Protein AF-A0A0Q7ERC2-F1 (afdb_monomer)

Sequence (101 aa):
MCGACSGQGGGQAQASAAPQGESITAVGCPVAGPTTGCVTIKSGGKVYDLATANPAVDLSRKVGISVTGRAAGEVTACGVKMSDVEVEYLGLECAGAPPAS

Structure (mmCIF, N/CA/C/O backbone):
data_AF-A0A0Q7ERC2-F1
#
_entry.id   AF-A0A0Q7ERC2-F1
#
loop_
_atom_site.group_PDB
_atom_site.id
_atom_site.type_symbol
_atom_site.label_atom_id
_atom_site.label_alt_id
_atom_site.label_comp_id
_atom_site.label_asym_id
_atom_site.label_entity_id
_atom_site.label_seq_id
_atom_site.pdbx_PDB_ins_code
_atom_site.Cartn_x
_atom_site.Cartn_y
_atom_site.Cartn_z
_atom_site.occupancy
_atom_site.B_iso_or_equiv
_atom_site.auth_seq_id
_atom_site.auth_comp_id
_atom_site.auth_asym_id
_atom_site.auth_atom_id
_atom_site.pdbx_PDB_model_num
ATOM 1 N N . MET A 1 1 ? 12.736 21.530 -29.904 1.00 44.84 1 MET A N 1
ATOM 2 C CA . MET A 1 1 ? 11.789 20.492 -29.432 1.00 44.84 1 MET A CA 1
ATOM 3 C C . MET A 1 1 ? 12.373 19.157 -29.886 1.00 44.84 1 MET A C 1
ATOM 5 O O . MET A 1 1 ? 12.556 19.017 -31.079 1.00 44.84 1 MET A O 1
ATOM 9 N N . CYS A 1 2 ? 12.886 18.234 -29.075 1.00 44.56 2 CYS A N 1
ATOM 10 C CA . CYS A 1 2 ? 12.508 17.715 -27.763 1.00 44.56 2 CYS A CA 1
ATOM 11 C C . CYS A 1 2 ? 13.798 17.450 -26.954 1.00 44.56 2 CYS A C 1
ATOM 13 O O . CYS A 1 2 ? 14.770 16.957 -27.521 1.00 44.56 2 CYS A O 1
ATOM 15 N N . GLY A 1 3 ? 13.838 17.836 -25.678 1.00 41.59 3 GLY A N 1
ATOM 16 C CA . GLY A 1 3 ? 15.008 17.678 -24.809 1.00 41.59 3 GLY A CA 1
ATOM 17 C C . GLY A 1 3 ? 14.858 16.512 -23.829 1.00 41.59 3 GLY A C 1
ATOM 18 O O . GLY A 1 3 ? 13.742 16.248 -23.392 1.00 41.59 3 GLY A O 1
ATOM 19 N N . ALA A 1 4 ? 16.011 15.931 -23.461 1.00 50.12 4 ALA A N 1
ATOM 20 C CA . ALA A 1 4 ? 16.270 15.015 -22.334 1.00 50.12 4 ALA A CA 1
ATOM 21 C C . ALA A 1 4 ? 15.722 13.572 -22.512 1.00 50.12 4 ALA A C 1
ATOM 23 O O . ALA A 1 4 ? 14.549 13.388 -22.792 1.00 50.12 4 ALA A O 1
ATOM 24 N N . CYS A 1 5 ? 16.485 12.474 -22.417 1.00 45.22 5 CYS A N 1
ATOM 25 C CA . CYS A 1 5 ? 17.757 12.191 -21.743 1.00 45.22 5 CYS A CA 1
ATOM 26 C C . CYS A 1 5 ? 18.580 11.136 -22.513 1.00 45.22 5 CYS A C 1
ATOM 28 O O . CYS A 1 5 ? 18.069 10.076 -22.870 1.00 45.22 5 CYS A O 1
ATOM 30 N N . SER A 1 6 ? 19.877 11.401 -22.675 1.00 56.78 6 SER A N 1
ATOM 31 C CA . SER A 1 6 ? 20.925 10.402 -22.917 1.00 56.78 6 SER A CA 1
ATOM 32 C C . SER A 1 6 ? 21.265 9.669 -21.611 1.00 56.78 6 SER A C 1
ATOM 34 O O . SER A 1 6 ? 21.352 10.327 -20.578 1.00 56.78 6 SER A O 1
ATOM 36 N N . GLY A 1 7 ? 21.545 8.358 -21.655 1.00 41.34 7 GLY A N 1
ATOM 37 C CA . GLY A 1 7 ? 22.284 7.672 -20.577 1.00 41.34 7 GLY A CA 1
ATOM 38 C C . GLY A 1 7 ? 21.744 6.313 -20.117 1.00 41.34 7 GLY A C 1
ATOM 39 O O . GLY A 1 7 ? 21.059 6.222 -19.113 1.00 41.34 7 GLY A O 1
ATOM 40 N N . GLN A 1 8 ? 22.074 5.264 -20.870 1.00 49.88 8 GLN A N 1
ATOM 41 C CA . GLN A 1 8 ? 22.707 4.018 -20.403 1.00 49.88 8 GLN A CA 1
ATOM 42 C C . GLN A 1 8 ? 22.516 3.562 -18.932 1.00 49.88 8 GLN A C 1
ATOM 44 O O . GLN A 1 8 ? 23.066 4.160 -18.015 1.00 49.88 8 GLN A O 1
ATOM 49 N N . GLY A 1 9 ? 21.927 2.368 -18.759 1.00 39.22 9 GLY A N 1
ATOM 50 C CA . GLY A 1 9 ? 22.342 1.415 -17.717 1.00 39.22 9 GLY A CA 1
ATOM 51 C C . GLY A 1 9 ? 21.302 1.040 -16.652 1.00 39.22 9 GLY A C 1
ATOM 52 O O . GLY A 1 9 ? 21.008 1.828 -15.767 1.00 39.22 9 GLY A O 1
ATOM 53 N N . GLY A 1 10 ? 20.860 -0.224 -16.678 1.00 37.62 10 GLY A N 1
ATOM 54 C CA . GLY A 1 10 ? 20.262 -0.925 -15.532 1.00 37.62 10 GLY A CA 1
ATOM 55 C C . GLY A 1 10 ? 18.740 -0.820 -15.430 1.00 37.62 10 GLY A C 1
ATOM 56 O O . GLY A 1 10 ? 18.188 0.256 -15.251 1.00 37.62 10 GLY A O 1
ATOM 57 N N . GLY A 1 11 ? 18.051 -1.958 -15.544 1.00 41.19 11 GLY A N 1
ATOM 58 C CA . GLY A 1 11 ? 16.593 -2.048 -15.525 1.00 41.19 11 GLY A CA 1
ATOM 59 C C . GLY A 1 11 ? 15.980 -1.497 -14.239 1.00 41.19 11 GLY A C 1
ATOM 60 O O . GLY A 1 11 ? 15.893 -2.191 -13.233 1.00 41.19 11 GLY A O 1
ATOM 61 N N . GLN A 1 12 ? 15.498 -0.263 -14.293 1.00 39.97 12 GLN A N 1
ATOM 62 C CA . GLN A 1 12 ? 14.546 0.260 -13.330 1.00 39.97 12 GLN A CA 1
ATOM 63 C C . GLN A 1 12 ? 13.206 0.271 -14.045 1.00 39.97 12 GLN A C 1
ATOM 65 O O . GLN A 1 12 ? 13.032 0.994 -15.024 1.00 39.97 12 GLN A O 1
ATOM 70 N N . ALA A 1 13 ? 12.284 -0.586 -13.600 1.00 43.62 13 ALA A N 1
ATOM 71 C CA . ALA A 1 13 ? 10.894 -0.520 -14.019 1.00 43.62 13 ALA A CA 1
ATOM 72 C C . ALA A 1 13 ? 10.449 0.936 -13.862 1.00 43.62 13 ALA A C 1
ATOM 74 O O . ALA A 1 13 ? 10.364 1.440 -12.742 1.00 43.62 13 ALA A O 1
ATOM 75 N N . GLN A 1 14 ? 10.271 1.631 -14.987 1.00 45.44 14 GLN A N 1
ATOM 76 C CA . GLN A 1 14 ? 9.842 3.017 -15.002 1.00 45.44 14 GLN A CA 1
ATOM 77 C C . GLN A 1 14 ? 8.440 3.020 -14.407 1.00 45.44 14 GLN A C 1
ATOM 79 O O . GLN A 1 14 ? 7.461 2.730 -15.093 1.00 45.44 14 GLN A O 1
ATOM 84 N N . ALA A 1 15 ? 8.339 3.296 -13.109 1.00 53.88 15 ALA A N 1
ATOM 85 C CA . ALA A 1 15 ? 7.089 3.671 -12.489 1.00 53.88 15 ALA A CA 1
ATOM 86 C C . ALA A 1 15 ? 6.685 4.991 -13.149 1.00 53.88 15 ALA A C 1
ATOM 88 O O . ALA A 1 15 ? 7.079 6.069 -12.723 1.00 53.88 15 ALA A O 1
ATOM 89 N N . SER A 1 16 ? 5.991 4.914 -14.282 1.00 61.00 16 SER A N 1
ATOM 90 C CA . SER A 1 16 ? 5.408 6.094 -14.903 1.00 61.00 16 SER A CA 1
ATOM 91 C C . SER A 1 16 ? 4.325 6.576 -13.948 1.00 61.00 16 SER A C 1
ATOM 93 O O . SER A 1 16 ? 3.379 5.820 -13.678 1.00 61.00 16 SER A O 1
ATOM 95 N N . ALA A 1 17 ? 4.502 7.790 -13.418 1.00 62.28 17 ALA A N 1
ATOM 96 C CA . ALA A 1 17 ? 3.518 8.449 -12.573 1.00 62.28 17 ALA A CA 1
ATOM 97 C C . ALA A 1 17 ? 2.149 8.382 -13.263 1.00 62.28 17 ALA A C 1
ATOM 99 O O . ALA A 1 17 ? 2.031 8.707 -14.446 1.00 62.28 17 ALA A O 1
ATOM 100 N N . ALA A 1 18 ? 1.135 7.895 -12.548 1.00 67.69 18 ALA A N 1
ATOM 101 C CA . ALA A 1 18 ? -0.234 8.000 -13.031 1.00 67.69 18 ALA A CA 1
ATOM 102 C C . ALA A 1 18 ? -0.643 9.490 -13.027 1.00 67.69 18 ALA A C 1
ATOM 104 O O . ALA A 1 18 ? -0.198 10.221 -12.134 1.00 67.69 18 ALA A O 1
ATOM 105 N N . PRO A 1 19 ? -1.442 9.957 -14.003 1.00 74.44 19 PRO A N 1
ATOM 106 C CA . PRO A 1 19 ? -1.953 11.324 -14.032 1.00 74.44 19 PRO A CA 1
ATOM 107 C C . PRO A 1 19 ? -2.582 11.714 -12.692 1.00 74.44 19 PRO A C 1
ATOM 109 O O . PRO A 1 19 ? -3.366 10.950 -12.133 1.00 74.44 19 PRO A O 1
ATOM 112 N N . GLN A 1 20 ? -2.253 12.897 -12.168 1.00 81.50 20 GLN A N 1
ATOM 113 C CA . GLN A 1 20 ? -2.802 13.360 -10.892 1.00 81.50 20 GLN A CA 1
ATOM 114 C C . GLN A 1 20 ? -4.340 13.334 -10.907 1.00 81.50 20 GLN A C 1
ATOM 116 O O . GLN A 1 20 ? -4.970 13.815 -11.848 1.00 81.50 20 GLN A O 1
ATOM 121 N N . GLY A 1 21 ? -4.943 12.805 -9.842 1.00 79.12 21 GLY A N 1
ATOM 122 C CA . GLY A 1 21 ? -6.393 12.722 -9.670 1.00 79.12 21 GLY A CA 1
ATOM 123 C C . GLY A 1 21 ? -7.051 11.503 -10.321 1.00 79.12 21 GLY A C 1
ATOM 124 O O . GLY A 1 21 ? -8.243 11.289 -10.082 1.00 79.12 21 GLY A O 1
ATOM 125 N N . GLU A 1 22 ? -6.302 10.695 -11.081 1.00 85.19 22 GLU A N 1
ATOM 126 C CA . GLU A 1 22 ? -6.780 9.427 -11.639 1.00 85.19 22 GLU A CA 1
ATOM 127 C C . GLU A 1 22 ? -7.196 8.470 -10.518 1.00 85.19 22 GLU A C 1
ATOM 129 O O . GLU A 1 22 ? -6.444 8.251 -9.566 1.00 85.19 22 GLU A O 1
ATOM 134 N N . SER A 1 23 ? -8.400 7.907 -10.628 1.00 87.69 23 SER A N 1
ATOM 135 C CA . SER A 1 23 ? -8.892 6.893 -9.699 1.00 87.69 23 SER A CA 1
ATOM 136 C C . SER A 1 23 ? -8.114 5.596 -9.883 1.00 87.69 23 SER A C 1
ATOM 138 O O . SER A 1 23 ? -8.123 4.999 -10.957 1.00 87.69 23 SER A O 1
ATOM 140 N N . ILE A 1 24 ? -7.465 5.149 -8.815 1.00 88.00 24 ILE A N 1
ATOM 141 C CA . ILE A 1 24 ? -6.715 3.902 -8.767 1.00 88.00 24 ILE A CA 1
ATOM 142 C C . ILE A 1 24 ? -7.529 2.890 -7.970 1.00 88.00 24 ILE A C 1
ATOM 144 O O . ILE A 1 24 ? -7.966 3.170 -6.853 1.00 88.00 24 ILE A O 1
ATOM 148 N N . THR A 1 25 ? -7.666 1.690 -8.523 1.00 90.38 25 THR A N 1
ATOM 149 C CA . THR A 1 25 ? -8.102 0.505 -7.785 1.00 90.38 25 THR A CA 1
ATOM 150 C C . THR A 1 25 ? -7.035 -0.569 -7.943 1.00 90.38 25 THR A C 1
ATOM 152 O O . THR A 1 25 ? -6.742 -1.015 -9.054 1.00 90.38 25 THR A O 1
ATOM 155 N N . ALA A 1 26 ? -6.417 -0.960 -6.835 1.00 89.31 26 ALA A N 1
ATOM 156 C CA . ALA A 1 26 ? -5.365 -1.962 -6.795 1.00 89.31 26 ALA A CA 1
ATOM 157 C C . ALA A 1 26 ? -5.788 -3.106 -5.879 1.00 89.31 26 ALA A C 1
ATOM 159 O O . ALA A 1 26 ? -6.000 -2.906 -4.690 1.00 89.31 26 ALA A O 1
ATOM 160 N N . VAL A 1 27 ? -5.890 -4.311 -6.434 1.00 90.62 27 VAL A N 1
ATOM 161 C CA . VAL A 1 27 ? -6.234 -5.516 -5.677 1.00 90.62 27 VAL A CA 1
ATOM 162 C C . VAL A 1 27 ? -5.051 -6.464 -5.705 1.00 90.62 27 VAL A C 1
ATOM 164 O O . VAL A 1 27 ? -4.506 -6.751 -6.770 1.00 90.62 27 VAL A O 1
ATOM 167 N N . GLY A 1 28 ? -4.645 -6.949 -4.538 1.00 89.81 28 GLY A N 1
ATOM 168 C CA . GLY A 1 28 ? -3.476 -7.805 -4.436 1.00 89.81 28 GLY A CA 1
ATOM 169 C C . GLY A 1 28 ? -2.934 -7.933 -3.024 1.00 89.81 28 GLY A C 1
ATOM 170 O O . GLY A 1 28 ? -3.522 -7.479 -2.044 1.00 89.81 28 GLY A O 1
ATOM 171 N N . CYS A 1 29 ? -1.784 -8.585 -2.934 1.00 89.88 29 CYS A N 1
ATOM 172 C CA . CYS A 1 29 ? -1.106 -8.814 -1.673 1.00 89.88 29 CYS A CA 1
ATOM 173 C C . CYS A 1 29 ? -0.201 -7.635 -1.329 1.00 89.88 29 CYS A C 1
ATOM 175 O O . CYS A 1 29 ? 0.700 -7.327 -2.118 1.00 89.88 29 CYS A O 1
ATOM 177 N N . PRO A 1 30 ? -0.411 -6.980 -0.174 1.00 90.00 30 PRO A N 1
ATOM 178 C CA . PRO A 1 30 ? 0.506 -5.953 0.267 1.00 90.00 30 PRO A CA 1
ATOM 179 C C . PRO A 1 30 ? 1.816 -6.605 0.706 1.00 90.00 30 PRO A C 1
ATOM 181 O O . PRO A 1 30 ? 1.832 -7.673 1.322 1.00 90.00 30 PRO A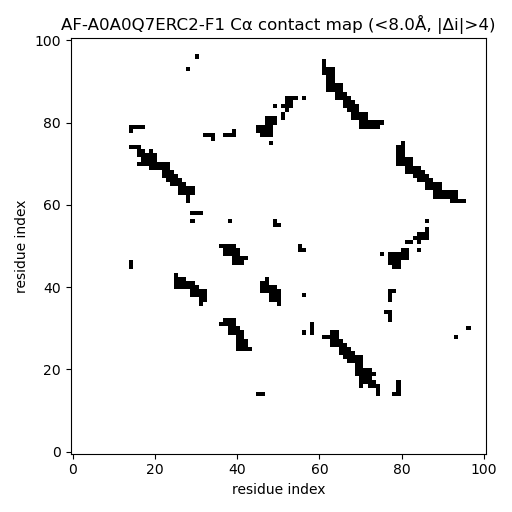 O 1
ATOM 184 N N . VAL A 1 31 ? 2.926 -5.958 0.379 1.00 88.69 31 VAL A N 1
ATOM 185 C CA . VAL A 1 31 ? 4.270 -6.401 0.743 1.00 88.69 31 VAL A CA 1
ATOM 186 C C . VAL A 1 31 ? 5.072 -5.225 1.273 1.00 88.69 31 VAL A C 1
ATOM 188 O O . VAL A 1 31 ? 4.875 -4.078 0.858 1.00 88.69 31 VAL A O 1
ATOM 191 N N . ALA A 1 32 ? 6.009 -5.521 2.173 1.00 85.31 32 ALA A N 1
ATOM 192 C CA . ALA A 1 32 ? 7.030 -4.556 2.538 1.00 85.31 32 ALA A CA 1
ATOM 193 C C . ALA A 1 32 ? 7.829 -4.197 1.276 1.00 85.31 32 ALA A C 1
ATOM 195 O O . ALA A 1 32 ? 8.306 -5.075 0.553 1.00 85.31 32 ALA A O 1
ATOM 196 N N . GLY A 1 33 ? 7.908 -2.904 0.981 1.00 77.81 33 GLY A N 1
ATOM 197 C CA . GLY A 1 33 ? 8.691 -2.383 -0.125 1.00 77.81 33 GLY A CA 1
ATOM 198 C C . GLY A 1 33 ? 10.197 -2.556 0.109 1.00 77.81 33 GLY A C 1
ATOM 199 O O . GLY A 1 33 ? 10.629 -2.948 1.194 1.00 77.81 33 GLY A O 1
ATOM 200 N N . PRO A 1 34 ? 11.020 -2.241 -0.904 1.00 68.50 34 PRO A N 1
ATOM 201 C CA . PRO A 1 34 ? 12.474 -2.414 -0.836 1.00 68.50 34 PRO A CA 1
ATOM 202 C C . PRO A 1 34 ? 13.154 -1.480 0.178 1.00 68.50 34 PRO A C 1
ATOM 204 O O . PRO A 1 34 ? 14.263 -1.763 0.624 1.00 68.50 34 PRO A O 1
ATOM 207 N N . THR A 1 35 ? 12.494 -0.380 0.548 1.00 75.81 35 THR A N 1
ATOM 20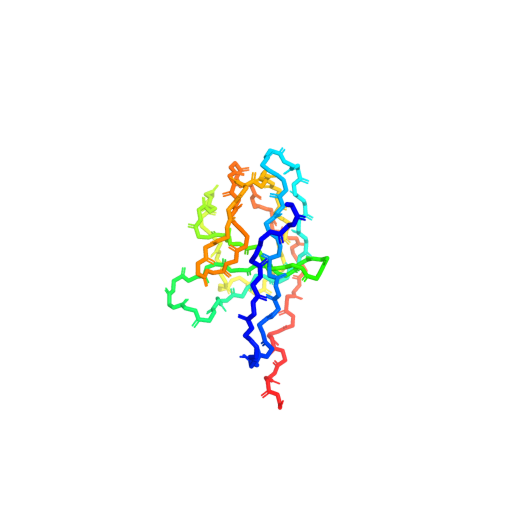8 C CA . THR A 1 35 ? 12.974 0.583 1.543 1.00 75.81 35 THR A CA 1
ATOM 209 C C . THR A 1 35 ? 12.233 0.376 2.864 1.00 75.81 35 THR A C 1
ATOM 211 O O . THR A 1 35 ? 11.019 0.161 2.883 1.00 75.81 35 THR A O 1
ATOM 214 N N . THR A 1 36 ? 12.956 0.463 3.982 1.00 76.94 36 THR A N 1
ATOM 215 C CA . THR A 1 36 ? 12.396 0.321 5.332 1.00 76.94 36 THR A CA 1
ATOM 216 C C . THR A 1 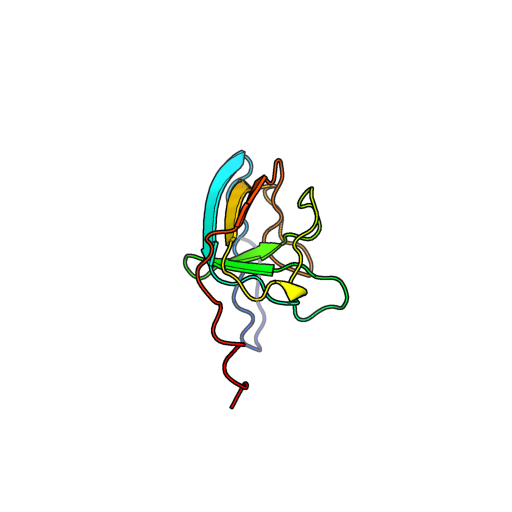36 ? 11.213 1.267 5.545 1.00 76.94 36 THR A C 1
ATOM 218 O O . THR A 1 36 ? 11.335 2.472 5.345 1.00 76.94 36 THR A O 1
ATOM 221 N N . GLY A 1 37 ? 10.073 0.717 5.972 1.00 78.81 37 GLY A N 1
ATOM 222 C CA . GLY A 1 37 ? 8.839 1.476 6.205 1.00 78.81 37 GLY A CA 1
ATOM 223 C C . GLY A 1 37 ? 7.924 1.619 4.983 1.00 78.81 37 GLY A C 1
ATOM 224 O O . GLY A 1 37 ? 6.819 2.132 5.129 1.00 78.81 37 GLY A O 1
ATOM 225 N N . CYS A 1 38 ? 8.323 1.137 3.800 1.00 85.56 38 CYS A N 1
ATOM 226 C CA . CYS A 1 38 ? 7.451 1.164 2.627 1.00 85.56 38 CYS A CA 1
ATOM 227 C C . CYS A 1 38 ? 6.347 0.099 2.699 1.00 85.56 38 CYS A C 1
ATOM 229 O O . CYS A 1 38 ? 6.607 -1.102 2.644 1.00 85.56 38 CYS A O 1
ATOM 231 N N . VAL A 1 39 ? 5.111 0.586 2.741 1.00 90.38 39 VAL A N 1
ATOM 232 C CA . VAL A 1 39 ? 3.853 -0.050 2.325 1.00 90.38 39 VAL A CA 1
ATOM 233 C C . VAL A 1 39 ? 3.721 -0.238 0.809 1.00 90.38 39 VAL A C 1
ATOM 235 O O . VAL A 1 39 ? 3.564 0.800 0.182 1.00 90.38 39 VAL A O 1
ATOM 238 N N . THR A 1 40 ? 3.767 -1.408 0.154 1.00 91.25 40 THR A N 1
ATOM 239 C CA . THR A 1 40 ? 3.478 -1.441 -1.305 1.00 91.25 40 THR A CA 1
ATOM 240 C C . THR A 1 40 ? 2.501 -2.518 -1.751 1.00 91.25 40 THR A C 1
ATOM 242 O O . THR A 1 40 ? 2.429 -3.596 -1.166 1.00 91.25 40 THR A O 1
ATOM 245 N N . ILE A 1 41 ? 1.775 -2.234 -2.835 1.00 89.81 41 ILE A N 1
ATOM 246 C CA . ILE A 1 41 ? 0.941 -3.197 -3.563 1.00 89.81 41 ILE A CA 1
ATOM 247 C C . ILE A 1 41 ? 1.255 -3.143 -5.058 1.00 89.81 41 ILE A C 1
ATOM 249 O O . ILE A 1 41 ? 1.462 -2.071 -5.631 1.00 89.81 41 ILE A O 1
ATOM 253 N N . LYS A 1 42 ? 1.295 -4.313 -5.698 1.00 88.44 42 LYS A N 1
ATOM 254 C CA . LYS A 1 42 ? 1.454 -4.437 -7.150 1.00 88.44 42 LYS A CA 1
ATOM 255 C C . LYS A 1 42 ? 0.100 -4.685 -7.796 1.00 88.44 42 LYS A C 1
ATOM 257 O O . LYS A 1 42 ? -0.572 -5.647 -7.445 1.00 88.44 42 LYS A O 1
ATOM 262 N N . SER A 1 43 ? -0.266 -3.853 -8.763 1.00 84.12 43 SER A N 1
ATOM 263 C CA . SER A 1 43 ? -1.466 -4.038 -9.585 1.00 84.12 43 SER A CA 1
ATOM 264 C C . SER A 1 43 ? -1.224 -3.472 -10.981 1.00 84.12 43 SER A C 1
ATOM 266 O O . SER A 1 43 ? -0.556 -2.449 -11.128 1.00 84.12 43 SER A O 1
ATOM 268 N N . GLY A 1 44 ? -1.707 -4.157 -12.022 1.00 77.44 44 GLY A N 1
ATOM 269 C CA . GLY A 1 44 ? -1.611 -3.673 -13.407 1.00 77.44 44 GLY A CA 1
ATOM 270 C C . GLY A 1 44 ? -0.184 -3.358 -13.886 1.00 77.44 44 GLY A C 1
ATOM 271 O O . GLY A 1 44 ? 0.006 -2.455 -14.695 1.00 77.44 44 GLY A O 1
ATOM 272 N N . GLY A 1 45 ? 0.833 -4.044 -13.349 1.00 81.25 45 GLY A N 1
ATOM 273 C CA . GLY A 1 45 ? 2.246 -3.798 -13.674 1.00 81.25 45 GLY A CA 1
ATOM 274 C C . GLY A 1 45 ? 2.871 -2.569 -12.998 1.00 81.25 45 GLY A C 1
ATOM 275 O O . GLY A 1 45 ? 4.034 -2.266 -13.257 1.00 81.25 45 GLY A O 1
ATOM 276 N N . LYS A 1 46 ? 2.141 -1.875 -12.118 1.00 83.81 46 LYS A N 1
ATOM 277 C CA . LYS A 1 46 ? 2.629 -0.736 -11.326 1.00 83.81 46 LYS A CA 1
ATOM 278 C C . LYS A 1 46 ? 2.763 -1.114 -9.850 1.00 83.81 46 LYS A C 1
ATOM 280 O O . LYS A 1 46 ? 2.077 -2.009 -9.358 1.00 83.81 46 LYS A O 1
ATOM 285 N N . VAL A 1 47 ? 3.668 -0.425 -9.157 1.00 88.69 47 VAL A N 1
ATOM 286 C CA . VAL A 1 47 ? 3.843 -0.501 -7.700 1.00 88.69 47 VAL A CA 1
ATOM 287 C C . VAL A 1 47 ? 3.264 0.773 -7.104 1.00 88.69 47 VAL A C 1
ATOM 289 O O . VAL A 1 47 ? 3.671 1.865 -7.504 1.00 88.69 47 VAL A O 1
ATOM 292 N N . TYR A 1 48 ? 2.341 0.632 -6.164 1.00 88.62 48 TYR A N 1
ATOM 293 C CA . TYR A 1 48 ? 1.710 1.750 -5.473 1.00 88.62 48 TYR A CA 1
ATOM 294 C C . TYR A 1 48 ? 2.213 1.842 -4.040 1.00 88.62 48 TYR A C 1
ATOM 296 O O . TYR A 1 48 ? 2.343 0.821 -3.361 1.00 88.62 48 TYR A O 1
ATOM 304 N N . ASP A 1 49 ? 2.500 3.066 -3.612 1.00 90.38 49 ASP A N 1
ATOM 305 C CA . ASP A 1 49 ? 2.927 3.396 -2.260 1.00 90.38 49 ASP A CA 1
ATOM 306 C C . ASP A 1 49 ? 1.707 3.578 -1.350 1.00 90.38 49 ASP A C 1
ATOM 308 O O . ASP A 1 49 ? 0.863 4.447 -1.575 1.00 90.38 49 ASP A O 1
ATOM 312 N N . LEU A 1 50 ? 1.638 2.740 -0.320 1.00 89.50 50 LEU A N 1
ATOM 313 C CA . LEU A 1 50 ? 0.598 2.702 0.703 1.00 89.50 50 LEU A CA 1
ATOM 314 C C . LEU A 1 50 ? 1.081 3.271 2.041 1.00 89.50 50 LEU A C 1
ATOM 316 O O . LEU A 1 50 ? 0.386 3.121 3.044 1.00 89.50 50 LEU A O 1
ATOM 320 N N . ALA A 1 51 ? 2.252 3.915 2.098 1.00 84.38 51 ALA A N 1
ATOM 321 C CA . ALA A 1 51 ? 2.758 4.526 3.330 1.00 84.38 51 ALA A CA 1
ATOM 322 C C . ALA A 1 51 ? 1.806 5.594 3.906 1.00 84.38 51 ALA A C 1
ATOM 324 O O . ALA A 1 51 ? 1.825 5.855 5.106 1.00 84.38 51 ALA A O 1
ATOM 325 N N . THR A 1 52 ? 0.963 6.198 3.064 1.00 82.19 52 THR A N 1
ATOM 326 C CA . THR A 1 52 ? -0.048 7.199 3.441 1.00 82.19 52 THR A CA 1
ATOM 327 C C . THR A 1 52 ? -1.438 6.611 3.700 1.00 82.19 52 THR A C 1
ATOM 329 O O . THR A 1 52 ? -2.363 7.371 3.990 1.00 82.19 52 THR A O 1
ATOM 332 N N . ALA A 1 53 ? -1.614 5.289 3.596 1.00 85.62 53 ALA A N 1
ATOM 333 C CA . ALA A 1 53 ? -2.894 4.640 3.859 1.00 85.62 53 ALA A CA 1
ATOM 334 C C . ALA A 1 53 ? -3.318 4.821 5.322 1.00 85.62 53 ALA A C 1
ATOM 336 O O . ALA A 1 53 ? -2.510 4.653 6.239 1.00 85.62 53 ALA A O 1
ATOM 337 N N . ASN A 1 54 ? -4.594 5.142 5.540 1.00 81.00 54 ASN A N 1
ATOM 338 C CA . ASN A 1 54 ? -5.168 5.274 6.872 1.00 81.00 54 ASN A CA 1
ATOM 339 C C . ASN A 1 54 ? -6.506 4.511 6.950 1.00 81.00 54 ASN A C 1
ATOM 341 O O . ASN A 1 54 ? -7.450 4.908 6.270 1.00 81.00 54 ASN A O 1
ATOM 345 N N . PRO A 1 55 ? -6.620 3.450 7.771 1.00 83.00 55 PRO A N 1
ATOM 346 C CA . PRO A 1 55 ? -5.585 2.912 8.658 1.00 83.00 55 PRO A CA 1
ATOM 347 C C . PRO A 1 55 ? -4.393 2.319 7.891 1.00 83.00 55 PRO A C 1
ATOM 349 O O . PRO A 1 55 ? -4.530 1.871 6.753 1.00 83.00 55 PRO A O 1
ATOM 352 N N . ALA A 1 56 ? -3.218 2.313 8.530 1.00 87.19 56 ALA A N 1
ATOM 353 C CA . ALA A 1 56 ? -2.017 1.715 7.954 1.00 87.19 56 ALA A CA 1
ATOM 354 C C . ALA A 1 56 ? -2.241 0.226 7.639 1.00 87.19 56 ALA A C 1
ATOM 356 O O . ALA A 1 56 ? -2.932 -0.491 8.369 1.00 87.19 56 ALA A O 1
ATOM 357 N N . VAL A 1 57 ? -1.639 -0.244 6.548 1.00 88.81 57 VAL A N 1
ATOM 358 C CA . VAL A 1 57 ? -1.771 -1.635 6.106 1.00 88.81 57 VAL A CA 1
ATOM 359 C C . VAL A 1 57 ? -1.027 -2.569 7.059 1.00 88.81 57 VAL A C 1
ATOM 361 O O . VAL A 1 57 ? 0.185 -2.454 7.237 1.00 88.81 57 VAL A O 1
ATOM 364 N N . ASP A 1 58 ? -1.740 -3.540 7.624 1.00 88.88 58 ASP A N 1
ATOM 365 C CA . ASP A 1 58 ? -1.181 -4.568 8.493 1.00 88.88 58 ASP A CA 1
ATOM 366 C C . ASP A 1 58 ? -0.793 -5.811 7.683 1.00 88.88 58 ASP A C 1
ATOM 368 O O . ASP A 1 58 ? -1.622 -6.654 7.325 1.00 88.88 58 ASP A O 1
ATOM 372 N N . LEU A 1 59 ? 0.509 -5.932 7.423 1.00 86.19 59 LEU A N 1
ATOM 373 C CA . LEU A 1 59 ? 1.106 -7.075 6.730 1.00 86.19 59 LEU A CA 1
ATOM 374 C C . LEU A 1 59 ? 1.012 -8.382 7.537 1.00 86.19 59 LEU A C 1
ATOM 376 O O . LEU A 1 59 ? 1.078 -9.470 6.959 1.00 86.19 5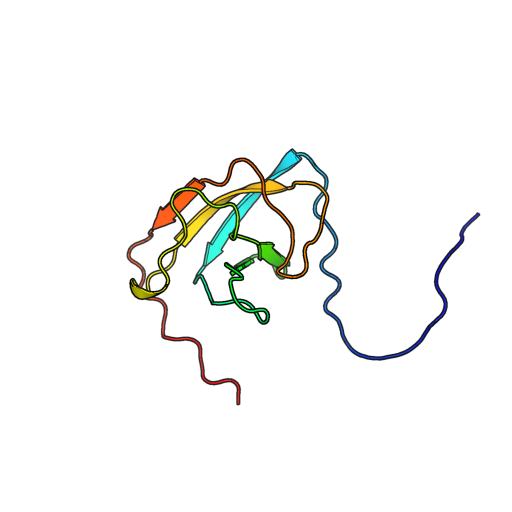9 LEU A O 1
ATOM 380 N N . SER A 1 60 ? 0.824 -8.304 8.856 1.00 86.19 60 SER A N 1
ATOM 381 C CA . SER A 1 60 ? 0.752 -9.472 9.747 1.00 86.19 60 SER A CA 1
ATOM 382 C C . SER A 1 60 ? -0.488 -10.319 9.485 1.00 86.19 60 SER A C 1
ATOM 384 O O . SER A 1 60 ? -0.497 -11.512 9.790 1.00 86.19 60 SER A O 1
ATOM 386 N N . ARG A 1 61 ? -1.522 -9.721 8.880 1.00 86.19 61 ARG A N 1
ATOM 387 C CA . ARG A 1 61 ? -2.767 -10.410 8.530 1.00 86.19 61 ARG A CA 1
ATOM 388 C C . ARG A 1 61 ? -2.593 -11.434 7.419 1.00 86.19 61 ARG A C 1
ATOM 390 O O . ARG A 1 61 ? -3.421 -12.329 7.326 1.00 86.19 61 ARG A O 1
ATOM 397 N N . LYS A 1 62 ? -1.552 -11.306 6.586 1.00 86.25 62 LYS A N 1
ATOM 398 C CA . LYS A 1 62 ? -1.273 -12.211 5.454 1.00 86.25 62 LYS A CA 1
ATOM 399 C C . LYS A 1 62 ? -2.479 -12.434 4.529 1.00 86.25 62 LYS A C 1
ATOM 401 O O . LYS A 1 62 ? -2.625 -13.504 3.947 1.00 86.25 62 LYS A O 1
ATOM 406 N N . VAL A 1 63 ? -3.330 -11.423 4.369 1.00 90.31 63 VAL A N 1
ATOM 407 C CA . VAL A 1 63 ? -4.464 -11.455 3.437 1.00 90.31 63 VAL A CA 1
ATOM 408 C C . VAL A 1 63 ? -4.334 -10.359 2.388 1.00 90.31 63 VAL A C 1
ATOM 410 O O . VAL A 1 63 ? -3.677 -9.341 2.609 1.00 90.31 63 VAL A O 1
ATOM 413 N N . GLY A 1 64 ? -4.972 -10.580 1.245 1.00 90.25 64 GLY A N 1
ATOM 414 C CA . GLY A 1 64 ? -5.065 -9.619 0.163 1.00 90.25 64 GLY A CA 1
ATOM 415 C C . GLY A 1 64 ? -5.890 -8.412 0.577 1.00 90.25 64 GLY A C 1
ATOM 416 O O . GLY A 1 64 ? -6.816 -8.511 1.389 1.00 90.25 64 GLY A O 1
ATOM 417 N N . ILE A 1 65 ? -5.554 -7.275 -0.014 1.00 92.50 65 ILE A N 1
ATOM 418 C CA . ILE A 1 65 ? -6.287 -6.029 0.147 1.00 92.50 65 ILE A CA 1
ATOM 419 C C . ILE A 1 65 ? -6.781 -5.533 -1.208 1.00 92.50 65 ILE A C 1
ATOM 421 O O . ILE A 1 65 ? -6.158 -5.771 -2.247 1.00 92.50 65 ILE A O 1
ATOM 425 N N . SER A 1 66 ? -7.905 -4.837 -1.176 1.00 91.56 66 SER A N 1
ATOM 426 C CA . SER A 1 66 ? -8.335 -3.909 -2.205 1.00 91.56 66 SER A CA 1
ATOM 427 C C . SER A 1 66 ? -8.010 -2.511 -1.710 1.00 91.56 66 SER A C 1
ATOM 429 O O . SER A 1 66 ? -8.389 -2.135 -0.602 1.00 91.56 66 SER A O 1
ATOM 431 N N . VAL A 1 67 ? -7.272 -1.760 -2.511 1.00 91.81 67 VAL A N 1
ATOM 432 C CA . VAL A 1 67 ? -6.956 -0.366 -2.244 1.00 91.81 67 VAL A CA 1
ATOM 433 C C . VAL A 1 67 ? -7.621 0.489 -3.297 1.00 91.81 67 VAL A C 1
ATOM 435 O O . VAL A 1 67 ? -7.425 0.275 -4.497 1.00 91.81 67 VAL A O 1
ATOM 438 N N . THR A 1 68 ? -8.350 1.494 -2.845 1.00 91.88 68 THR A N 1
ATOM 439 C CA . THR A 1 68 ? -8.894 2.555 -3.685 1.00 91.88 68 THR A CA 1
ATOM 440 C C . THR A 1 68 ? -8.281 3.882 -3.285 1.00 91.88 68 THR A C 1
ATOM 442 O O . THR A 1 68 ? -8.005 4.132 -2.119 1.00 91.88 68 THR A O 1
ATOM 445 N N . GLY A 1 69 ? -8.016 4.740 -4.259 1.00 91.25 69 GLY A N 1
ATOM 446 C CA . GLY A 1 69 ? -7.507 6.079 -3.991 1.00 91.25 69 GLY A CA 1
ATOM 447 C C . GLY A 1 69 ? -7.307 6.859 -5.273 1.00 91.25 69 GLY A C 1
ATOM 448 O O . GLY A 1 69 ? -7.801 6.475 -6.338 1.00 91.25 69 GLY A O 1
ATOM 449 N N . ARG A 1 70 ? -6.568 7.959 -5.187 1.00 89.88 70 ARG A N 1
ATOM 450 C CA . ARG A 1 70 ? -6.228 8.792 -6.341 1.00 89.88 70 ARG A CA 1
ATOM 451 C C . ARG A 1 70 ? -4.729 8.869 -6.533 1.00 89.88 70 ARG A C 1
ATOM 453 O O . ARG A 1 70 ? -3.973 8.930 -5.569 1.00 89.88 70 ARG A O 1
ATOM 460 N N . ALA A 1 71 ? -4.288 8.894 -7.781 1.00 87.06 71 ALA A N 1
ATOM 461 C CA . ALA A 1 71 ? -2.896 9.162 -8.098 1.00 87.06 71 ALA A CA 1
ATOM 462 C C . ALA A 1 71 ? -2.527 10.580 -7.644 1.00 87.06 71 ALA A C 1
ATOM 464 O O . ALA A 1 71 ? -3.184 11.550 -8.025 1.00 87.06 71 ALA A O 1
ATOM 465 N N . ALA A 1 72 ? -1.441 10.723 -6.889 1.00 85.88 72 ALA A N 1
ATOM 466 C CA . ALA A 1 72 ? -0.940 12.039 -6.497 1.00 85.88 72 ALA A CA 1
ATOM 467 C C . ALA A 1 72 ? -0.157 12.743 -7.627 1.00 85.88 72 ALA A C 1
ATOM 469 O O . ALA A 1 72 ? 0.241 13.891 -7.472 1.00 85.88 72 ALA A O 1
ATOM 470 N N . GLY A 1 73 ? 0.066 12.075 -8.768 1.00 83.25 73 GLY A N 1
ATOM 471 C CA . GLY A 1 73 ? 0.877 12.605 -9.871 1.00 83.25 73 GLY A CA 1
ATOM 472 C C . GLY A 1 73 ? 2.387 12.507 -9.642 1.00 83.25 73 GLY A C 1
ATOM 473 O O . GLY A 1 73 ? 3.162 13.042 -10.428 1.00 83.25 73 GLY A O 1
ATOM 474 N N . GLU A 1 74 ? 2.814 11.816 -8.584 1.00 84.38 74 GLU A N 1
ATOM 475 C CA . GLU A 1 74 ? 4.215 11.687 -8.187 1.00 84.38 74 GLU A CA 1
ATOM 476 C C . GLU A 1 74 ? 4.577 10.238 -7.835 1.00 84.38 74 GLU A C 1
ATOM 478 O O . GLU A 1 74 ? 3.720 9.405 -7.526 1.00 84.38 74 GLU A O 1
ATOM 483 N N . VAL A 1 75 ? 5.870 9.929 -7.897 1.00 86.12 75 VAL A N 1
ATOM 484 C CA . VAL A 1 75 ? 6.435 8.620 -7.552 1.00 86.12 75 VAL A CA 1
ATOM 485 C C . VAL A 1 75 ? 7.421 8.831 -6.413 1.00 86.12 75 VAL A C 1
ATOM 487 O O . VAL A 1 75 ? 8.360 9.616 -6.542 1.00 86.12 75 VAL A O 1
ATOM 490 N N . THR A 1 76 ? 7.190 8.158 -5.291 1.00 85.75 76 THR A N 1
ATOM 491 C CA . THR A 1 76 ? 8.089 8.153 -4.136 1.00 85.75 76 THR A CA 1
ATOM 492 C C . THR A 1 76 ? 9.173 7.086 -4.298 1.00 85.75 76 THR A C 1
ATOM 494 O O . THR A 1 76 ? 9.173 6.293 -5.240 1.00 85.75 76 THR A O 1
ATOM 497 N N . ALA A 1 77 ? 10.081 7.007 -3.323 1.00 84.00 77 ALA A N 1
ATOM 498 C CA . ALA A 1 77 ? 11.041 5.909 -3.224 1.00 84.00 77 ALA A CA 1
ATOM 499 C C . ALA A 1 77 ? 10.381 4.522 -3.042 1.00 84.00 77 ALA A C 1
ATOM 501 O O . ALA A 1 77 ? 11.046 3.510 -3.256 1.00 84.00 77 ALA A O 1
ATOM 502 N N . CYS A 1 78 ? 9.103 4.461 -2.643 1.00 84.62 78 CYS A N 1
ATOM 503 C CA . CYS A 1 78 ? 8.351 3.215 -2.486 1.00 84.62 78 CYS A CA 1
ATOM 504 C C . CYS A 1 78 ? 7.577 2.828 -3.761 1.00 84.62 78 CYS A C 1
ATOM 506 O O . CYS A 1 78 ? 7.436 1.641 -4.054 1.00 84.62 78 CYS A O 1
ATOM 508 N N . GLY A 1 79 ? 7.062 3.804 -4.518 1.00 87.75 79 GLY A N 1
ATOM 509 C CA . GLY A 1 79 ? 6.223 3.564 -5.693 1.00 87.75 79 GLY A CA 1
ATOM 510 C C . GLY A 1 79 ? 5.3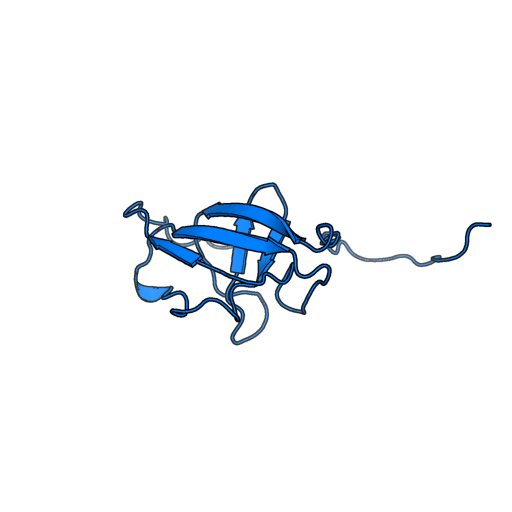77 4.775 -6.084 1.00 87.75 79 GLY A C 1
ATOM 511 O O . GLY A 1 79 ? 5.634 5.896 -5.657 1.00 87.75 79 GLY A O 1
ATOM 512 N N . VAL A 1 80 ? 4.355 4.567 -6.914 1.00 88.94 80 VAL A N 1
ATOM 513 C CA . VAL A 1 80 ? 3.397 5.621 -7.285 1.00 88.94 80 VAL A CA 1
ATOM 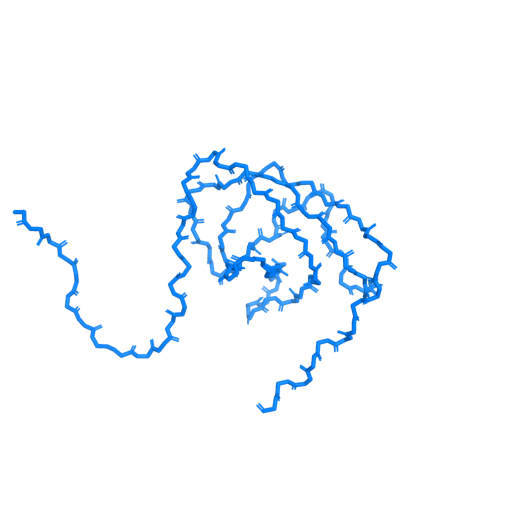514 C C . VAL A 1 80 ? 2.657 6.080 -6.034 1.00 88.94 80 VAL A C 1
ATOM 516 O O . VAL A 1 80 ? 2.011 5.265 -5.373 1.00 88.94 80 VAL A O 1
ATOM 519 N N . LYS A 1 81 ? 2.730 7.373 -5.716 1.00 89.12 81 LYS A N 1
ATOM 520 C CA . LYS A 1 81 ? 2.063 7.920 -4.539 1.00 89.12 81 LYS A CA 1
ATOM 521 C C . LYS A 1 81 ? 0.563 8.013 -4.762 1.00 89.12 81 LYS A C 1
ATOM 523 O O . LYS A 1 81 ? 0.100 8.469 -5.813 1.00 89.12 81 LYS A O 1
ATOM 528 N N . MET A 1 82 ? -0.179 7.624 -3.735 1.00 89.50 82 MET A N 1
ATOM 529 C CA . MET A 1 82 ? -1.628 7.724 -3.699 1.00 89.50 82 MET A CA 1
ATOM 530 C C . MET A 1 82 ? -2.083 8.739 -2.641 1.00 89.50 82 MET A C 1
ATOM 532 O O . MET A 1 82 ? -1.453 8.893 -1.589 1.00 89.50 82 MET A O 1
ATOM 536 N N . SER A 1 83 ? -3.178 9.438 -2.929 1.00 89.44 83 SER A N 1
ATOM 537 C CA . SER A 1 83 ? -3.956 10.237 -1.981 1.00 89.44 83 SER A CA 1
ATOM 538 C C . SER A 1 83 ? -5.324 9.594 -1.759 1.00 89.44 83 SER A C 1
ATOM 540 O O . SER A 1 83 ? -5.756 8.769 -2.566 1.00 89.44 83 SER A O 1
ATOM 542 N N . ASP A 1 84 ? -5.992 9.975 -0.666 1.00 89.12 84 ASP A N 1
ATOM 543 C CA . ASP A 1 84 ? -7.357 9.524 -0.346 1.00 89.12 84 ASP A CA 1
ATOM 544 C C . ASP A 1 84 ? -7.474 7.993 -0.351 1.00 89.12 84 ASP A C 1
ATOM 546 O O . ASP A 1 84 ? -8.356 7.412 -0.977 1.00 89.12 84 ASP A O 1
ATOM 550 N N . VAL A 1 85 ? -6.489 7.347 0.280 1.00 90.38 85 VAL A N 1
ATOM 551 C CA . VAL A 1 85 ? -6.299 5.901 0.217 1.00 90.38 85 VAL A CA 1
ATOM 552 C C . VAL A 1 85 ? -7.221 5.205 1.206 1.00 90.38 85 VAL A C 1
ATOM 554 O O . VAL A 1 85 ? -7.060 5.343 2.418 1.00 90.38 85 VAL A O 1
ATOM 557 N N . GLU A 1 86 ? -8.126 4.397 0.675 1.00 90.69 86 GLU A N 1
ATOM 558 C CA . GLU A 1 86 ? -8.988 3.489 1.416 1.00 90.69 86 GLU A CA 1
ATOM 559 C C . GLU A 1 86 ? -8.507 2.052 1.216 1.00 90.69 86 GLU A C 1
ATOM 561 O O . GLU A 1 86 ? -8.145 1.645 0.110 1.00 90.69 86 GLU A O 1
ATOM 566 N N . VAL A 1 87 ? -8.482 1.283 2.304 1.00 91.44 87 VAL A N 1
ATOM 567 C CA . VAL A 1 87 ? -8.001 -0.100 2.311 1.00 91.44 87 VAL A CA 1
ATOM 568 C C . VAL A 1 87 ? -9.098 -1.017 2.824 1.00 91.44 87 VAL A C 1
ATOM 570 O O . VAL A 1 87 ? -9.555 -0.889 3.959 1.00 91.44 87 VAL A O 1
ATOM 573 N N . GLU A 1 88 ? -9.455 -2.001 2.012 1.00 92.06 88 GLU A N 1
ATOM 574 C CA . GLU A 1 88 ? -10.378 -3.075 2.352 1.00 92.06 88 GLU A CA 1
ATOM 575 C C . GLU A 1 88 ? -9.638 -4.415 2.324 1.00 92.06 88 GLU A C 1
ATOM 577 O O . GLU A 1 88 ? -8.880 -4.704 1.404 1.00 92.06 88 GLU A O 1
ATOM 582 N N . TYR A 1 89 ? -9.843 -5.262 3.330 1.00 90.69 89 TYR A N 1
ATOM 583 C CA . TYR A 1 89 ? -9.197 -6.574 3.391 1.00 90.69 89 TYR A CA 1
ATOM 584 C C . TYR A 1 89 ? -10.125 -7.652 2.844 1.00 90.69 89 TYR A C 1
ATOM 586 O O . TYR A 1 89 ? -11.240 -7.817 3.330 1.00 90.69 89 TYR A O 1
ATOM 594 N N . LEU A 1 90 ? -9.638 -8.433 1.884 1.00 88.50 90 LEU A N 1
ATOM 595 C CA . LEU A 1 90 ? -10.470 -9.314 1.061 1.00 88.50 90 LEU A CA 1
ATOM 596 C C . LEU A 1 90 ? -10.652 -10.730 1.624 1.00 88.50 90 LEU A C 1
ATOM 598 O O . LEU A 1 90 ? -11.291 -11.559 0.988 1.00 88.50 90 LEU A O 1
ATOM 602 N N . GLY A 1 91 ? -10.055 -11.056 2.775 1.00 84.00 91 GLY A N 1
ATOM 603 C CA . GLY A 1 91 ? -10.104 -12.409 3.358 1.00 84.00 91 GLY A CA 1
ATOM 604 C C . GLY A 1 91 ? -9.428 -13.501 2.512 1.00 84.00 91 GLY A C 1
ATOM 605 O O . GLY A 1 91 ? -9.424 -14.663 2.903 1.00 84.00 91 GLY A O 1
ATOM 606 N N . LEU A 1 92 ? -8.843 -13.133 1.371 1.00 84.25 92 LEU A N 1
ATOM 607 C CA . LEU A 1 92 ? -8.065 -14.003 0.499 1.00 84.25 92 LEU A CA 1
ATOM 608 C C . LEU A 1 92 ? -6.666 -14.145 1.086 1.00 84.25 92 LEU A C 1
ATOM 610 O O . LEU A 1 92 ? -5.970 -13.143 1.223 1.00 84.25 92 LEU A O 1
ATOM 614 N N . GLU A 1 93 ? -6.239 -15.355 1.433 1.00 86.00 93 GLU A N 1
ATOM 615 C CA . GLU A 1 93 ? -4.886 -15.559 1.948 1.00 86.00 93 GLU A CA 1
ATOM 616 C C . GLU A 1 93 ? -3.850 -15.207 0.880 1.00 86.00 93 GLU A C 1
ATOM 618 O O . GLU A 1 93 ? -3.843 -15.735 -0.235 1.00 86.00 93 GLU A O 1
ATOM 623 N N . CYS A 1 94 ? -2.945 -14.307 1.240 1.00 82.94 94 CYS A N 1
ATOM 624 C CA . CYS A 1 94 ? -1.746 -14.087 0.466 1.00 82.94 94 CYS A CA 1
ATOM 625 C C . CYS A 1 94 ? -0.819 -15.254 0.744 1.00 82.94 94 CYS A C 1
ATOM 627 O O . CYS A 1 94 ? -0.251 -15.346 1.834 1.00 82.94 94 CYS A O 1
ATOM 629 N N . ALA A 1 95 ? -0.660 -16.136 -0.247 1.00 66.06 95 ALA A N 1
ATOM 630 C CA . ALA A 1 95 ? 0.441 -17.085 -0.249 1.00 66.06 95 ALA A CA 1
ATOM 631 C C . ALA A 1 95 ? 1.707 -16.267 0.019 1.00 66.06 95 ALA A C 1
ATOM 633 O O . ALA A 1 95 ? 2.030 -15.367 -0.762 1.00 66.06 95 ALA A O 1
ATOM 634 N N . GLY A 1 96 ? 2.323 -16.493 1.187 1.00 54.69 96 GLY A N 1
ATOM 635 C CA . GLY A 1 96 ? 3.506 -15.758 1.623 1.00 54.69 96 GLY A CA 1
ATOM 636 C C . GLY A 1 96 ? 4.452 -15.650 0.440 1.00 54.69 96 GLY A C 1
ATOM 637 O O . GLY A 1 96 ? 4.670 -16.661 -0.226 1.00 54.69 96 GLY A O 1
ATOM 638 N N . ALA A 1 97 ? 4.866 -14.417 0.127 1.00 45.75 97 ALA A N 1
ATOM 639 C CA . ALA A 1 97 ? 5.576 -14.069 -1.098 1.00 45.75 97 ALA A CA 1
ATOM 640 C C . ALA A 1 97 ? 6.496 -15.220 -1.541 1.00 45.75 97 ALA A C 1
ATOM 642 O O . ALA A 1 97 ? 7.265 -15.699 -0.698 1.00 45.75 97 ALA A O 1
ATOM 643 N N . PRO A 1 98 ? 6.413 -15.698 -2.801 1.00 38.78 98 PRO A N 1
ATOM 644 C CA . PRO A 1 98 ? 7.316 -16.748 -3.248 1.00 38.78 98 PRO A CA 1
ATOM 645 C C . PRO A 1 98 ? 8.745 -16.294 -2.929 1.00 38.78 98 PRO A C 1
ATOM 647 O O . PRO A 1 98 ? 9.052 -15.115 -3.153 1.00 38.78 98 PRO A O 1
ATOM 650 N N . PRO A 1 99 ? 9.599 -17.163 -2.353 1.00 34.84 99 PRO A N 1
ATOM 651 C CA . PRO A 1 99 ? 10.983 -16.796 -2.116 1.00 34.84 99 PRO A CA 1
ATOM 652 C C . PRO A 1 99 ? 11.552 -16.333 -3.454 1.00 34.84 99 PRO A C 1
ATOM 654 O O . PRO A 1 99 ? 11.429 -17.039 -4.457 1.00 34.84 99 PRO A O 1
ATOM 657 N N . ALA A 1 100 ? 12.102 -15.118 -3.477 1.00 41.28 100 ALA A N 1
ATOM 658 C CA . ALA A 1 100 ? 12.888 -14.654 -4.606 1.00 41.28 100 ALA A CA 1
ATOM 659 C C . ALA A 1 100 ? 13.955 -15.730 -4.867 1.00 41.28 100 ALA A C 1
ATOM 661 O O . ALA A 1 100 ? 14.810 -15.960 -4.012 1.00 41.28 100 ALA A O 1
ATOM 662 N N . SER A 1 101 ? 13.793 -16.467 -5.967 1.00 36.91 101 SER A N 1
ATOM 663 C CA . SER A 1 101 ? 14.727 -17.494 -6.434 1.00 36.91 101 SER A CA 1
ATOM 664 C C . SER A 1 101 ? 15.713 -16.863 -7.401 1.00 36.91 101 SER A C 1
ATOM 666 O O . SER A 1 101 ? 15.265 -15.985 -8.175 1.00 36.91 101 SER A O 1
#

Foldseek 3Di:
DDDDDDDDDDDDQPLQQDPFFDKDKAKFQWDAAPDPQFTWGDHPNFIETQSVPVVGDDNVVQFIKIKIFTFRRDADPRGGYGDPIDIDTDPHHNPPPDPPD

pLDDT: mean 76.76, std 17.92, range [34.84, 92.5]

Solvent-accessible surface area (backbone atoms only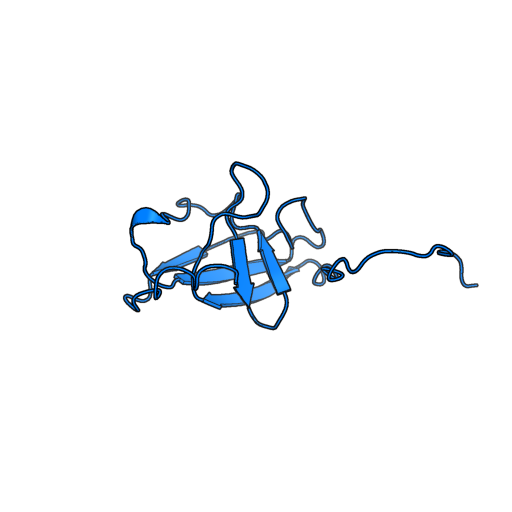 — not comparable to full-atom values): 6101 Å² total; per-residue (Å²): 140,86,82,88,83,90,82,88,83,78,96,64,84,77,74,70,52,50,61,60,68,41,81,42,79,38,61,36,51,63,43,79,33,99,46,94,83,25,33,22,38,57,36,97,94,40,48,33,24,38,67,72,27,63,77,67,82,68,66,89,70,43,40,19,30,40,34,38,28,23,24,61,47,39,62,54,96,56,20,32,33,51,38,81,37,43,78,43,76,65,81,41,72,36,74,73,74,75,76,91,123

Secondary structure (DSSP, 8-state):
---------------PPPPTT-EEEEEE-EEE-SSTT-EEEEETTEEEE-TT-SSPP-GGG-EEEEEEEEEEEEE-SSSEEEEEEEEEEE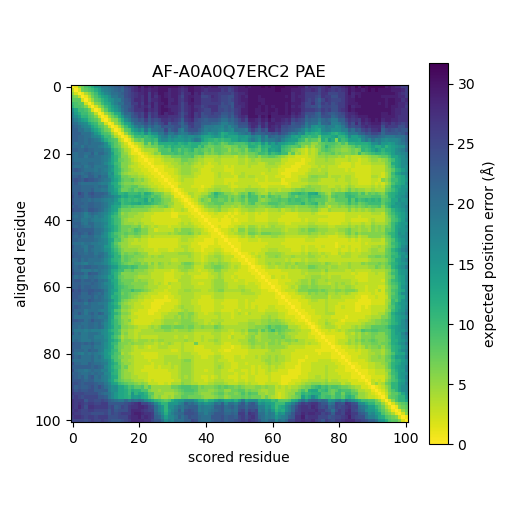EEE--------

Mean predicted aligned error: 10.27 Å

Radius of gyration: 14.79 Å; Cα contacts (8 Å, |Δi|>4): 210; chains: 1; bounding box: 33×38×39 Å

Nearest PDB stru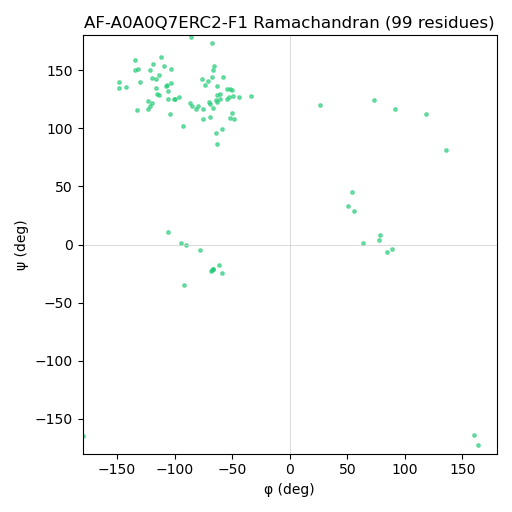ctures (foldseek):
  1nnx-assembly1_A  TM=5.137E-01  e=2.592E-02  Escherichia coli
  3mxg-assembly2_F  TM=4.159E-01  e=5.549E-01  Escherichia coli O157:H7